Protein AF-A0A3D3YSI8-F1 (afdb_monomer)

Foldseek 3Di:
DQQADWDCDPNDIDTSVVVCVVVVHHGDDDDPCPVVVVPVDCVVVVVVVVVVVVVVVVVVVVD

Radius of gyration: 17.26 Å; Cα contacts (8 Å, |Δi|>4): 42; chains: 1; bounding box: 36×16×48 Å

Structure (mmCIF, N/CA/C/O backbone):
data_AF-A0A3D3YSI8-F1
#
_entry.id   AF-A0A3D3YSI8-F1
#
loop_
_atom_site.group_PDB
_atom_site.id
_atom_site.type_symbol
_atom_site.label_atom_id
_atom_site.label_alt_id
_atom_site.label_comp_id
_atom_site.label_asym_id
_atom_site.label_entity_id
_atom_site.label_seq_id
_atom_site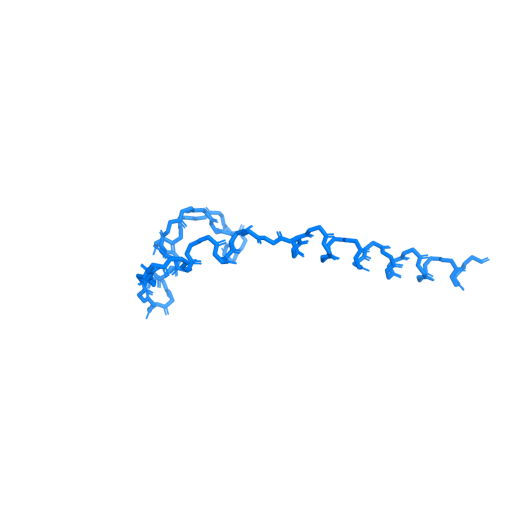.pdbx_PDB_ins_code
_atom_site.Cartn_x
_atom_site.Cartn_y
_atom_site.Cartn_z
_atom_site.occupancy
_atom_site.B_iso_or_equiv
_atom_site.auth_seq_id
_atom_site.auth_comp_id
_atom_site.auth_asym_id
_atom_site.auth_atom_id
_atom_site.pdbx_PDB_model_num
ATOM 1 N N . LEU A 1 1 ? -8.154 -0.811 5.719 1.00 95.88 1 LEU A N 1
ATOM 2 C CA . LEU A 1 1 ? -7.310 -0.698 6.929 1.00 95.88 1 LEU A CA 1
ATOM 3 C C . LEU A 1 1 ? -8.140 -0.104 8.050 1.00 95.88 1 LEU A C 1
ATOM 5 O O . LEU A 1 1 ? -8.849 -0.861 8.685 1.00 95.88 1 LEU A O 1
ATOM 9 N N . ILE A 1 2 ? -8.152 1.218 8.213 1.00 97.88 2 ILE A N 1
ATOM 10 C CA . ILE A 1 2 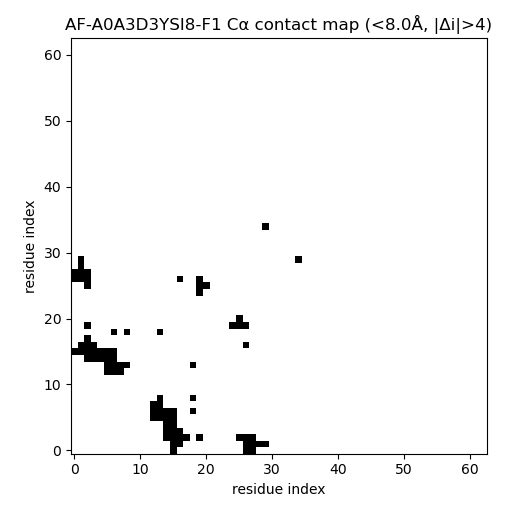? -8.792 1.894 9.354 1.00 97.88 2 ILE A CA 1
ATOM 11 C C . ILE A 1 2 ? -10.146 2.541 9.013 1.00 97.88 2 ILE A C 1
ATOM 13 O O . ILE A 1 2 ? -10.658 3.351 9.767 1.00 97.88 2 ILE A O 1
ATOM 17 N N . GLY A 1 3 ? -10.724 2.231 7.847 1.00 97.44 3 GLY A N 1
ATOM 18 C CA . GLY A 1 3 ? -12.007 2.801 7.401 1.00 97.44 3 GLY A CA 1
ATOM 19 C C . GLY A 1 3 ? -11.942 4.227 6.843 1.00 97.44 3 GLY A C 1
ATOM 20 O O . GLY A 1 3 ? -12.949 4.739 6.366 1.00 97.44 3 GLY A O 1
ATOM 21 N N . GLU A 1 4 ? -10.769 4.851 6.820 1.00 97.50 4 GLU A N 1
ATOM 22 C CA . GLU A 1 4 ? -10.578 6.197 6.271 1.00 97.50 4 GLU A CA 1
ATOM 23 C C . GLU A 1 4 ? -10.106 6.196 4.807 1.00 97.50 4 GLU A C 1
ATOM 25 O O . GLU A 1 4 ? -9.729 5.162 4.245 1.00 97.50 4 GLU A O 1
ATOM 30 N N . GLY A 1 5 ? -10.103 7.386 4.200 1.00 97.25 5 GLY A N 1
ATOM 31 C CA . GLY A 1 5 ? -9.598 7.624 2.851 1.00 97.25 5 GLY A CA 1
ATOM 32 C C . GLY A 1 5 ? -10.498 7.082 1.741 1.00 97.25 5 GLY A C 1
ATOM 33 O O . GLY A 1 5 ? -11.684 6.801 1.935 1.00 97.25 5 GLY A O 1
ATOM 34 N N . GLU A 1 6 ? -9.912 6.956 0.552 1.00 97.88 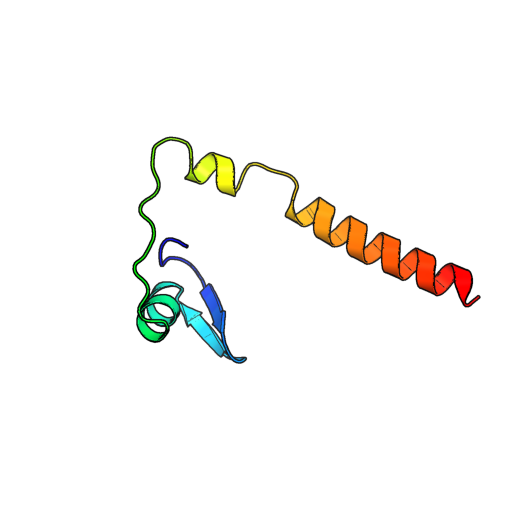6 GLU A N 1
ATOM 35 C CA . GLU A 1 6 ? -10.595 6.503 -0.657 1.00 97.88 6 GLU A CA 1
ATOM 36 C C . GLU A 1 6 ? -9.975 5.216 -1.192 1.00 97.88 6 GLU A C 1
ATOM 38 O O . GLU A 1 6 ? -8.763 5.004 -1.131 1.00 97.88 6 GLU A O 1
ATOM 43 N N . VAL A 1 7 ? -10.822 4.360 -1.750 1.00 97.81 7 VAL A N 1
ATOM 44 C CA . VAL A 1 7 ? -10.462 3.049 -2.278 1.00 97.81 7 VAL A CA 1
ATOM 45 C C . VAL A 1 7 ? -11.040 2.919 -3.681 1.00 97.81 7 VAL A C 1
ATOM 47 O O . VAL A 1 7 ? -12.204 3.243 -3.913 1.00 97.81 7 VAL A O 1
ATOM 50 N N . SER A 1 8 ? -10.233 2.425 -4.622 1.00 97.81 8 SER A N 1
ATOM 51 C CA . SER A 1 8 ? -10.752 1.923 -5.894 1.00 97.81 8 SER A CA 1
ATOM 52 C C . SER A 1 8 ? -11.182 0.471 -5.699 1.0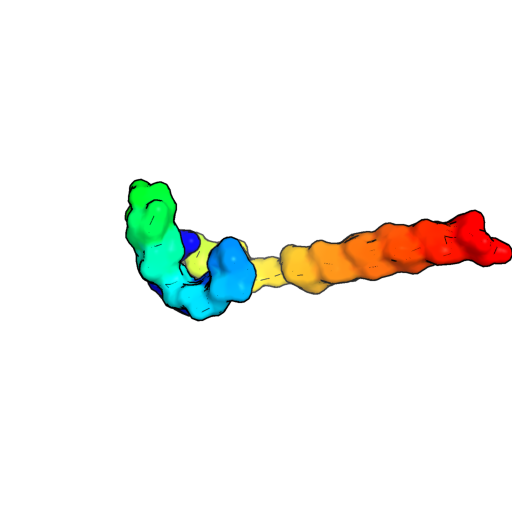0 97.81 8 SER A C 1
ATOM 54 O O . SER A 1 8 ? -10.341 -0.400 -5.475 1.00 97.81 8 SER A O 1
ATOM 56 N N . TYR A 1 9 ? -12.486 0.212 -5.732 1.00 97.38 9 TYR A N 1
ATOM 57 C CA . TYR A 1 9 ? -13.070 -1.110 -5.541 1.00 97.38 9 TYR A CA 1
ATOM 58 C C . TYR A 1 9 ? -14.018 -1.419 -6.700 1.00 97.38 9 TYR A C 1
ATOM 60 O O . TYR A 1 9 ? -14.923 -0.645 -6.989 1.00 97.38 9 TYR A O 1
ATOM 68 N N . GLN A 1 10 ? -13.777 -2.535 -7.397 1.00 95.25 10 GLN A N 1
ATOM 69 C CA . GLN A 1 10 ? -14.562 -2.966 -8.568 1.00 95.25 10 GLN A CA 1
ATOM 70 C C . GLN A 1 10 ? -14.724 -1.883 -9.658 1.00 95.25 10 GLN A C 1
ATOM 72 O O . GLN A 1 10 ? -15.756 -1.788 -10.311 1.00 95.25 10 GLN A O 1
ATOM 77 N N . GLY A 1 11 ? -13.689 -1.064 -9.868 1.00 96.75 11 GLY A N 1
ATOM 78 C CA . GLY A 1 11 ? -13.696 0.003 -10.876 1.00 96.75 11 GLY A CA 1
ATOM 79 C C . GLY A 1 11 ? -14.354 1.314 -10.428 1.00 96.75 11 GLY A C 1
ATOM 80 O O . GLY A 1 11 ? -14.285 2.292 -11.166 1.00 96.75 11 GLY A O 1
ATOM 81 N N . GLU A 1 12 ? -14.922 1.377 -9.222 1.00 97.12 12 GLU A N 1
ATOM 82 C CA . GLU A 1 12 ? -15.499 2.591 -8.633 1.00 97.12 12 GLU A CA 1
ATOM 83 C C . GLU A 1 12 ? -14.577 3.163 -7.544 1.00 97.12 12 GLU A C 1
ATOM 85 O O . GLU A 1 12 ? -13.888 2.418 -6.843 1.00 97.12 12 GLU A O 1
ATOM 90 N N . ARG A 1 13 ? -14.545 4.494 -7.391 1.00 97.69 13 ARG A N 1
ATOM 91 C CA . ARG A 1 13 ? -13.867 5.167 -6.273 1.00 97.69 13 ARG A CA 1
ATOM 92 C C . ARG A 1 13 ? -14.876 5.410 -5.154 1.00 97.69 13 ARG A C 1
ATOM 94 O O . ARG A 1 13 ? -15.888 6.064 -5.369 1.00 97.69 13 ARG A O 1
ATOM 101 N N . MET A 1 14 ? -14.588 4.886 -3.971 1.00 97.62 14 MET A N 1
ATOM 102 C CA . MET A 1 14 ? -15.487 4.885 -2.817 1.00 97.62 14 MET A CA 1
ATOM 103 C C . MET A 1 14 ? -14.731 5.220 -1.530 1.00 97.62 14 MET A C 1
ATOM 105 O O . MET A 1 14 ? -13.501 5.183 -1.505 1.00 97.62 14 MET A O 1
ATOM 109 N N . THR A 1 15 ? -15.444 5.502 -0.438 1.00 98.31 15 THR A N 1
ATOM 110 C CA . THR A 1 15 ? -14.806 5.665 0.878 1.00 98.31 15 THR A CA 1
ATOM 111 C C . THR A 1 15 ? -14.323 4.321 1.426 1.00 98.31 15 THR A C 1
ATOM 113 O O . THR A 1 15 ? -14.940 3.278 1.189 1.00 98.31 15 THR A O 1
ATOM 116 N N . GLY A 1 16 ? -13.234 4.341 2.199 1.00 98.00 16 GLY A N 1
ATOM 117 C CA . GLY A 1 16 ? -12.711 3.148 2.868 1.00 98.00 16 GLY A CA 1
ATOM 118 C C . GLY A 1 16 ? -13.760 2.452 3.740 1.00 98.00 16 GLY A C 1
ATOM 119 O O . GLY A 1 16 ? -13.904 1.235 3.660 1.00 98.00 16 GLY A O 1
ATOM 120 N N . ALA A 1 17 ? -14.539 3.221 4.507 1.00 98.12 17 ALA A N 1
ATOM 121 C CA . ALA A 1 17 ? -15.621 2.710 5.345 1.00 98.12 17 ALA A CA 1
ATOM 122 C C . ALA A 1 17 ? -16.696 1.967 4.537 1.00 98.12 17 ALA A C 1
ATOM 124 O O . ALA A 1 17 ? -17.068 0.858 4.907 1.00 98.12 17 ALA A O 1
ATOM 125 N N . ALA A 1 18 ? -17.147 2.527 3.407 1.00 97.94 18 ALA A N 1
ATOM 126 C CA . ALA A 1 18 ? -18.162 1.885 2.570 1.00 97.94 18 ALA A CA 1
ATOM 127 C C . ALA A 1 18 ? -17.665 0.562 1.968 1.00 97.94 18 ALA A C 1
ATOM 129 O O . ALA A 1 18 ? -18.429 -0.392 1.845 1.00 97.94 18 ALA A O 1
ATOM 130 N N . VAL A 1 19 ? -16.383 0.486 1.595 1.00 98.12 19 VAL A N 1
ATOM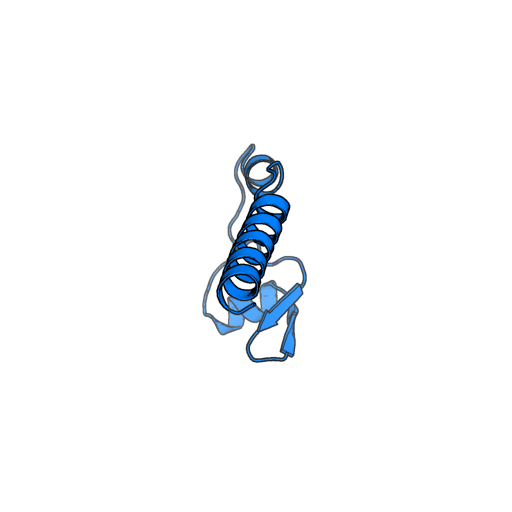 131 C CA . VAL A 1 19 ? -15.795 -0.760 1.082 1.00 98.12 19 VAL A CA 1
ATOM 132 C C . VAL A 1 19 ? -15.653 -1.803 2.189 1.00 98.12 19 VAL A C 1
ATOM 134 O O . VAL A 1 19 ? -15.947 -2.969 1.944 1.00 98.12 19 VAL A O 1
ATOM 137 N N . LEU A 1 20 ? -15.236 -1.412 3.397 1.00 98.25 20 LEU A N 1
ATOM 138 C CA . LEU A 1 20 ? -15.152 -2.337 4.532 1.00 98.25 20 LEU A CA 1
ATOM 139 C C . LEU A 1 20 ? -16.526 -2.912 4.902 1.00 98.25 20 LEU A C 1
ATOM 141 O O . LEU A 1 20 ? -16.644 -4.128 5.025 1.00 98.25 20 LEU A O 1
ATOM 145 N N . ASP A 1 21 ? -17.561 -2.070 4.956 1.00 97.94 21 ASP A N 1
ATOM 146 C CA . ASP A 1 21 ? -18.947 -2.490 5.199 1.00 97.94 21 ASP A CA 1
ATOM 147 C C . ASP A 1 21 ? -19.438 -3.495 4.140 1.00 97.94 21 ASP A C 1
ATOM 149 O O . ASP A 1 21 ? -19.906 -4.583 4.473 1.00 97.94 21 ASP A O 1
ATOM 153 N N . ARG A 1 22 ? -19.207 -3.213 2.846 1.00 97.25 22 ARG A N 1
ATOM 154 C CA . ARG A 1 22 ? -19.529 -4.142 1.741 1.00 97.25 22 ARG A CA 1
ATOM 155 C C . ARG A 1 22 ? -18.815 -5.491 1.845 1.00 97.25 22 ARG A C 1
ATOM 157 O O . ARG A 1 22 ? -19.335 -6.490 1.352 1.00 97.25 22 ARG A O 1
ATOM 164 N N . LEU A 1 23 ? -17.617 -5.516 2.424 1.00 97.25 23 LEU A N 1
ATOM 165 C CA . LEU A 1 23 ? -16.832 -6.734 2.624 1.00 97.25 23 LEU A CA 1
ATOM 166 C C . LEU A 1 23 ? -17.169 -7.452 3.942 1.00 97.25 23 LEU A C 1
ATOM 168 O O . LEU A 1 23 ? -16.623 -8.527 4.182 1.00 97.25 23 LEU A O 1
ATOM 172 N N . GLY A 1 24 ? -18.041 -6.886 4.785 1.00 98.06 24 GLY A N 1
ATOM 173 C CA . GLY A 1 24 ? -18.336 -7.415 6.118 1.00 98.06 24 GLY A CA 1
ATOM 174 C C . GLY A 1 24 ? -17.128 -7.364 7.058 1.00 98.06 24 GLY A C 1
ATOM 175 O O . GLY A 1 24 ? -16.955 -8.258 7.883 1.00 98.06 24 GLY A O 1
ATOM 176 N N . LEU A 1 25 ? -16.258 -6.364 6.890 1.00 98.19 25 LEU A N 1
ATOM 177 C CA . LEU A 1 25 ? -15.036 -6.184 7.671 1.00 98.19 25 LEU A CA 1
ATOM 178 C C . LEU A 1 25 ? -15.145 -4.957 8.575 1.00 98.19 25 LEU A C 1
ATOM 180 O O . LEU A 1 25 ? -15.634 -3.908 8.162 1.00 98.19 25 LEU A O 1
ATOM 184 N N . GLU A 1 26 ? -14.598 -5.063 9.781 1.00 98.12 26 GLU A N 1
ATOM 185 C CA . GLU A 1 26 ? -14.476 -3.925 10.690 1.00 98.12 26 GLU A CA 1
ATOM 186 C C . GLU A 1 26 ? -13.176 -3.137 10.431 1.00 98.12 26 GLU A C 1
ATOM 188 O O . GLU A 1 26 ? -12.147 -3.721 10.064 1.00 98.12 26 GLU A O 1
ATOM 193 N N . PRO A 1 27 ? -13.185 -1.803 10.610 1.00 98.06 27 PRO A N 1
ATOM 194 C CA . PRO A 1 27 ? -11.969 -1.000 10.623 1.00 98.06 27 PRO A CA 1
ATOM 195 C C . PRO A 1 27 ? -10.986 -1.450 11.708 1.00 98.06 27 PRO A C 1
ATOM 197 O O . PRO A 1 27 ? -11.369 -1.695 12.848 1.00 98.06 27 PRO A O 1
ATOM 200 N N . LEU A 1 28 ? -9.697 -1.494 11.373 1.00 97.94 28 LEU A N 1
ATOM 201 C CA . LEU A 1 28 ? -8.643 -1.710 12.360 1.00 97.94 28 LEU A CA 1
ATOM 202 C C . LEU A 1 28 ? -8.487 -0.472 13.247 1.00 97.94 28 LEU A C 1
ATOM 204 O O . LEU A 1 28 ? -8.380 0.645 12.738 1.00 97.94 28 LEU A O 1
ATOM 208 N N . GLN A 1 29 ? -8.386 -0.692 14.555 1.00 98.06 29 GLN A N 1
ATOM 209 C CA . GLN A 1 29 ? -7.934 0.321 15.500 1.00 98.06 29 GLN A CA 1
ATOM 210 C C . GLN A 1 29 ? -6.412 0.224 15.619 1.00 98.06 29 GLN A C 1
ATOM 212 O O . GLN A 1 29 ? -5.889 -0.836 15.946 1.00 98.06 29 GLN A O 1
ATOM 217 N N . LEU A 1 30 ? -5.703 1.312 15.320 1.00 98.25 30 LEU A N 1
ATOM 218 C CA . LEU A 1 30 ? -4.244 1.330 15.413 1.00 98.25 30 LEU A CA 1
ATOM 219 C C . LEU A 1 30 ? -3.791 1.533 16.857 1.00 98.25 30 LEU A C 1
ATOM 221 O O . LEU A 1 30 ? -4.243 2.462 17.531 1.00 98.25 30 LEU A O 1
ATOM 225 N N . GLU A 1 31 ? -2.831 0.723 17.279 1.00 98.25 31 GLU A N 1
ATOM 226 C CA . GLU A 1 31 ? -2.129 0.851 18.551 1.00 98.25 31 GLU A CA 1
ATOM 227 C C . GLU A 1 31 ? -0.958 1.852 18.451 1.00 98.25 31 GLU A C 1
ATOM 229 O O . GLU A 1 31 ? -0.567 2.295 17.355 1.00 98.25 31 GLU A O 1
ATOM 234 N N . PRO A 1 32 ? -0.350 2.252 19.587 1.00 98.38 32 PRO A N 1
ATOM 235 C CA . PRO A 1 32 ? 0.786 3.161 19.578 1.00 98.38 32 PRO A CA 1
ATOM 236 C C . PRO A 1 32 ? 1.897 2.719 18.614 1.00 98.38 32 PRO A C 1
ATOM 238 O O . PRO A 1 32 ? 2.396 1.599 18.675 1.00 98.38 32 PRO A O 1
ATOM 241 N N . LYS A 1 33 ? 2.338 3.661 17.769 1.00 97.69 33 LYS A N 1
ATOM 242 C CA . LYS A 1 33 ? 3.356 3.518 16.704 1.00 97.69 33 LYS A CA 1
ATOM 243 C C . LYS A 1 33 ? 2.937 2.749 15.449 1.00 97.69 33 LYS A C 1
ATOM 245 O O . LYS A 1 33 ? 3.666 2.856 14.465 1.00 97.69 33 LYS A O 1
ATOM 250 N N . GLU A 1 34 ? 1.794 2.071 15.407 1.00 98.25 34 GLU A N 1
ATOM 251 C CA . GLU A 1 34 ? 1.399 1.315 14.209 1.00 98.25 34 GLU A CA 1
ATOM 252 C C . GLU A 1 34 ? 1.133 2.228 13.009 1.00 98.25 34 GLU A C 1
ATOM 254 O O . GLU A 1 34 ? 1.616 1.961 11.913 1.00 98.25 34 GLU A O 1
ATOM 259 N N . GLY A 1 35 ? 0.476 3.374 13.219 1.00 97.56 35 GLY A N 1
ATOM 260 C CA . GLY A 1 35 ? 0.265 4.361 12.152 1.00 97.56 35 GLY A CA 1
ATOM 261 C C . GLY A 1 35 ? 1.571 4.881 11.550 1.00 97.56 35 GLY A C 1
ATOM 262 O O . GLY A 1 35 ? 1.705 4.965 10.331 1.00 97.56 35 GLY A O 1
ATOM 263 N N . LEU A 1 36 ? 2.570 5.159 12.395 1.00 98.25 36 LEU A N 1
ATOM 264 C CA . LEU A 1 36 ? 3.893 5.573 11.930 1.00 98.25 36 LEU A CA 1
ATOM 265 C C . LEU A 1 36 ? 4.602 4.427 11.198 1.00 98.25 36 LEU A C 1
ATOM 267 O O . LEU A 1 36 ? 5.186 4.660 10.147 1.00 98.25 36 LEU A O 1
ATOM 271 N N . ALA A 1 37 ? 4.531 3.201 11.719 1.00 97.81 37 ALA A N 1
ATOM 272 C CA . ALA A 1 37 ? 5.126 2.028 11.084 1.00 97.81 37 ALA A CA 1
ATOM 273 C C . ALA A 1 37 ? 4.533 1.749 9.692 1.00 97.81 37 ALA A C 1
ATOM 275 O O . ALA A 1 37 ? 5.271 1.383 8.780 1.00 97.81 37 ALA A O 1
ATOM 276 N N . LEU A 1 38 ? 3.227 1.976 9.506 1.00 97.31 38 LEU A N 1
ATOM 277 C CA . LEU A 1 38 ? 2.544 1.788 8.224 1.00 97.31 38 LEU A CA 1
ATOM 278 C C . LEU A 1 38 ? 3.058 2.736 7.131 1.00 97.31 38 LEU A C 1
ATOM 280 O O . LEU A 1 38 ? 3.182 2.325 5.977 1.00 97.31 38 LEU A O 1
ATOM 284 N N . VAL A 1 39 ? 3.353 3.994 7.471 1.00 96.88 39 VAL A N 1
ATOM 285 C CA . VAL A 1 39 ? 3.654 5.038 6.472 1.00 96.88 39 VAL A CA 1
ATOM 286 C C . VAL A 1 39 ? 5.134 5.402 6.375 1.00 96.88 39 VAL A C 1
ATOM 288 O O . VAL A 1 39 ? 5.578 5.876 5.331 1.00 96.88 39 VAL A O 1
ATOM 291 N N . ASN A 1 40 ? 5.920 5.182 7.429 1.00 97.50 40 ASN A N 1
ATOM 292 C CA . ASN A 1 40 ? 7.304 5.648 7.522 1.00 97.50 40 ASN A CA 1
ATOM 293 C C . ASN A 1 40 ? 8.300 4.656 6.900 1.00 97.50 40 ASN A C 1
ATOM 295 O O . ASN A 1 40 ? 9.187 4.125 7.568 1.00 97.50 40 ASN A O 1
ATOM 299 N N . GLY A 1 41 ? 8.138 4.393 5.605 1.00 97.44 41 GLY A N 1
ATOM 300 C CA . GLY A 1 41 ? 9.028 3.538 4.828 1.00 97.44 41 GLY A CA 1
ATOM 301 C C . GLY A 1 41 ? 9.055 3.924 3.351 1.00 97.44 41 GLY A C 1
ATOM 302 O O . GLY A 1 41 ? 8.212 4.670 2.864 1.00 97.44 41 GLY A O 1
ATOM 303 N N . THR A 1 42 ? 10.013 3.381 2.602 1.00 98.12 42 THR A N 1
ATOM 304 C CA . THR A 1 42 ? 10.191 3.656 1.161 1.00 98.12 42 THR A CA 1
ATOM 305 C C . THR A 1 42 ? 9.507 2.626 0.259 1.00 98.12 42 THR A C 1
ATOM 307 O O . THR A 1 42 ? 9.759 2.581 -0.942 1.00 98.12 42 THR A O 1
ATOM 310 N N . GLN A 1 43 ? 8.616 1.807 0.821 1.00 98.19 43 GLN A N 1
ATOM 311 C CA . GLN A 1 43 ? 7.932 0.694 0.153 1.00 98.19 43 GLN A CA 1
ATOM 312 C C . GLN A 1 43 ? 7.278 1.065 -1.191 1.00 98.19 43 GLN A C 1
ATOM 314 O O . GLN A 1 43 ? 7.426 0.322 -2.158 1.00 98.19 43 GLN A O 1
ATOM 319 N N . ALA A 1 44 ? 6.630 2.234 -1.295 1.00 97.75 44 ALA A N 1
ATOM 320 C CA . ALA A 1 44 ? 6.019 2.692 -2.545 1.00 97.75 44 ALA A CA 1
ATOM 321 C C . ALA A 1 44 ? 7.070 3.011 -3.624 1.00 97.75 44 ALA A C 1
ATOM 323 O O . ALA A 1 44 ? 6.956 2.546 -4.758 1.00 97.75 44 ALA A O 1
ATOM 324 N N . LEU A 1 45 ? 8.125 3.750 -3.260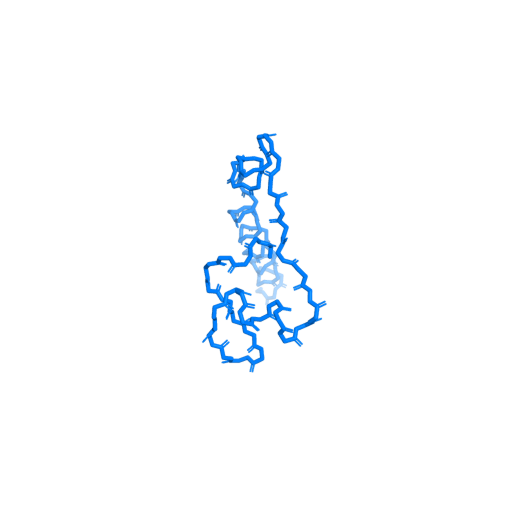 1.00 98.44 45 LEU A N 1
ATOM 325 C CA . LEU A 1 45 ? 9.248 4.044 -4.154 1.00 98.44 45 LEU A CA 1
ATOM 326 C C . LEU A 1 45 ? 9.941 2.753 -4.604 1.00 98.44 45 LEU A C 1
ATOM 328 O O . LEU A 1 45 ? 10.211 2.586 -5.791 1.00 98.44 45 LEU A O 1
ATOM 332 N N . LEU A 1 46 ? 10.198 1.835 -3.669 1.00 98.56 46 LEU A N 1
ATOM 333 C CA . LEU A 1 46 ? 10.819 0.546 -3.953 1.00 98.56 46 LEU A CA 1
ATOM 334 C C . LEU A 1 46 ? 9.973 -0.271 -4.934 1.00 98.56 46 LEU A C 1
ATOM 336 O O . LEU A 1 46 ? 10.506 -0.758 -5.927 1.00 98.56 46 LEU A O 1
ATOM 340 N N . ALA A 1 47 ? 8.663 -0.384 -4.701 1.00 98.62 47 ALA A N 1
ATOM 341 C CA . ALA A 1 47 ? 7.759 -1.117 -5.583 1.00 98.62 47 ALA A CA 1
ATOM 342 C C . ALA A 1 47 ? 7.758 -0.539 -7.007 1.00 98.62 47 ALA A C 1
ATOM 344 O O . ALA A 1 47 ? 7.935 -1.280 -7.974 1.00 98.62 47 ALA A O 1
ATOM 345 N N . VAL A 1 48 ? 7.629 0.787 -7.143 1.00 98.75 48 VAL A N 1
ATOM 346 C CA . VAL A 1 48 ? 7.687 1.462 -8.450 1.00 98.75 48 VAL A CA 1
ATOM 347 C C . VAL A 1 48 ? 9.044 1.244 -9.122 1.00 98.75 48 VAL A C 1
ATOM 349 O O . VAL A 1 48 ? 9.089 0.896 -10.301 1.00 98.75 48 VAL A O 1
ATOM 352 N N . GLY A 1 49 ? 10.144 1.395 -8.381 1.00 98.75 49 GLY A N 1
ATOM 353 C CA . GLY A 1 49 ? 11.500 1.200 -8.891 1.00 98.75 49 GLY A CA 1
ATOM 354 C C . GLY A 1 49 ? 11.754 -0.225 -9.380 1.00 98.75 49 GLY A C 1
ATOM 355 O O . GLY A 1 49 ? 12.310 -0.409 -10.461 1.00 98.75 49 GLY A O 1
ATOM 356 N N . LEU A 1 50 ? 11.295 -1.235 -8.637 1.00 98.75 50 LEU A N 1
ATOM 357 C CA . LEU A 1 50 ? 11.418 -2.639 -9.034 1.00 98.75 50 LEU A CA 1
ATOM 358 C C . LEU A 1 50 ? 10.595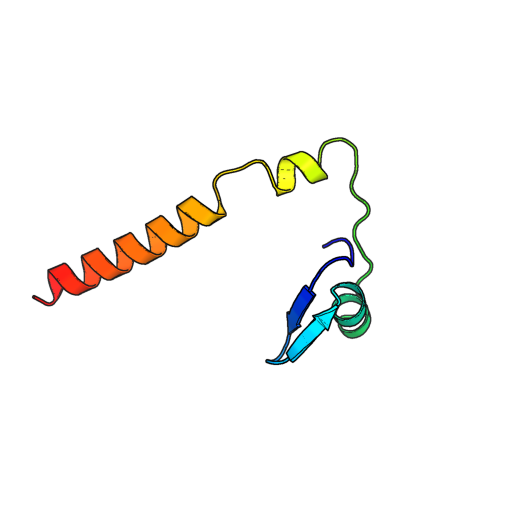 -2.950 -10.287 1.00 98.75 50 LEU A C 1
ATOM 360 O O . LEU A 1 50 ? 11.121 -3.563 -11.213 1.00 98.75 50 LEU A O 1
ATOM 364 N N . LEU A 1 51 ? 9.344 -2.483 -10.361 1.00 98.75 51 LEU A N 1
ATOM 365 C CA . LEU A 1 51 ? 8.507 -2.653 -11.555 1.00 98.75 51 LEU A CA 1
ATOM 366 C C . LEU A 1 51 ? 9.127 -1.977 -12.785 1.00 98.75 51 LEU A C 1
ATOM 368 O O . LEU A 1 51 ? 9.134 -2.550 -13.873 1.00 98.75 51 LEU A O 1
ATOM 372 N N . ALA A 1 52 ? 9.665 -0.766 -12.624 1.00 98.69 52 ALA A N 1
ATOM 373 C CA . ALA A 1 52 ? 10.341 -0.051 -13.700 1.00 98.69 52 ALA A CA 1
ATOM 374 C C . ALA A 1 52 ? 11.628 -0.765 -14.142 1.00 98.69 52 ALA A C 1
ATOM 376 O O . ALA A 1 52 ? 11.859 -0.925 -15.339 1.00 98.69 52 ALA A O 1
ATOM 377 N N . SER A 1 53 ? 12.438 -1.234 -13.189 1.00 98.69 53 SER A N 1
ATOM 378 C CA . SER A 1 53 ? 13.677 -1.968 -13.461 1.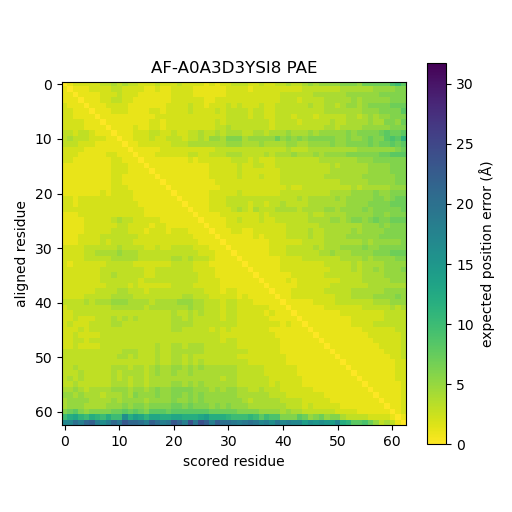00 98.69 53 SER A CA 1
ATOM 379 C C . SER A 1 53 ? 13.413 -3.287 -14.191 1.00 98.69 53 SER A C 1
ATOM 381 O O . SER A 1 53 ? 14.102 -3.605 -15.160 1.00 98.69 53 SER A O 1
ATOM 383 N N . GLU A 1 54 ? 12.376 -4.024 -13.787 1.00 98.69 54 GLU A N 1
ATOM 384 C CA . GLU A 1 54 ? 11.959 -5.263 -14.446 1.00 98.69 54 GLU A CA 1
ATOM 385 C C . GLU A 1 54 ? 11.572 -5.001 -15.908 1.00 98.69 54 GLU A C 1
ATOM 387 O O . GLU A 1 54 ? 12.139 -5.621 -16.811 1.00 98.69 54 GLU A O 1
ATOM 392 N N . ARG A 1 55 ? 10.711 -4.003 -16.147 1.00 98.56 55 ARG A N 1
ATOM 393 C CA . ARG A 1 55 ? 10.290 -3.604 -17.498 1.00 98.56 55 ARG A CA 1
ATOM 394 C C . ARG A 1 55 ? 11.465 -3.152 -18.359 1.00 98.56 55 ARG A C 1
ATOM 396 O O . ARG A 1 55 ? 11.568 -3.563 -19.511 1.00 98.56 55 ARG A O 1
ATOM 403 N N . ALA A 1 56 ? 12.367 -2.339 -17.811 1.00 98.62 56 ALA A N 1
ATOM 404 C CA . ALA A 1 56 ? 13.558 -1.884 -18.522 1.00 98.62 56 ALA A CA 1
ATOM 405 C C . ALA A 1 56 ? 14.451 -3.064 -18.927 1.00 98.62 56 ALA A C 1
ATOM 407 O O . ALA A 1 56 ? 14.911 -3.138 -20.064 1.00 98.62 56 ALA A O 1
ATOM 40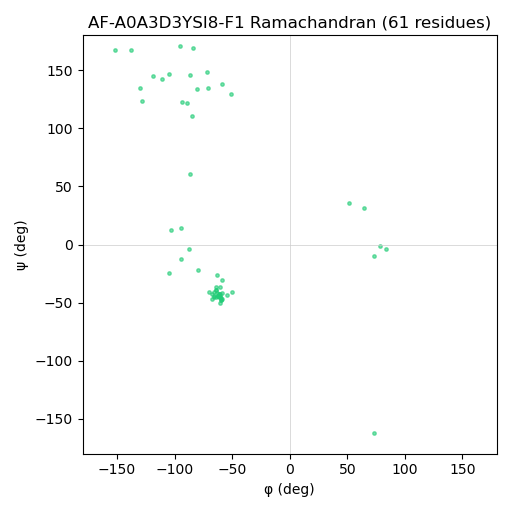8 N N . ARG A 1 57 ? 14.639 -4.033 -18.026 1.00 98.56 57 ARG A N 1
ATOM 409 C CA . ARG A 1 57 ? 15.382 -5.263 -18.309 1.00 98.56 57 ARG A CA 1
ATOM 410 C C . ARG A 1 57 ? 14.698 -6.110 -19.386 1.00 98.56 57 ARG A C 1
ATOM 412 O O . ARG A 1 57 ? 15.394 -6.690 -20.213 1.00 98.56 57 ARG A O 1
ATOM 419 N N . ALA A 1 58 ? 13.368 -6.205 -19.380 1.00 98.38 58 ALA A N 1
ATOM 420 C CA . ALA A 1 58 ? 12.620 -6.918 -20.414 1.00 98.38 58 ALA A CA 1
ATOM 421 C C . ALA A 1 58 ? 12.788 -6.256 -21.792 1.00 98.38 58 ALA A C 1
ATOM 423 O O . ALA A 1 58 ? 13.094 -6.945 -22.761 1.00 98.38 58 ALA A O 1
ATOM 424 N N . LEU A 1 59 ? 12.681 -4.924 -21.862 1.00 98.50 59 LEU A N 1
ATOM 425 C CA . LEU A 1 59 ? 12.902 -4.155 -23.092 1.00 98.50 59 LEU A CA 1
ATOM 426 C C . LEU A 1 59 ? 14.338 -4.297 -23.610 1.00 98.50 59 LEU A C 1
ATOM 428 O O . LEU A 1 59 ? 14.532 -4.549 -24.792 1.00 98.50 59 LEU A O 1
ATOM 432 N N . ALA A 1 60 ? 15.336 -4.208 -22.728 1.00 98.31 60 ALA A N 1
ATOM 433 C CA . ALA A 1 60 ? 16.744 -4.340 -23.103 1.00 98.31 60 ALA A CA 1
ATOM 434 C C . ALA A 1 60 ? 17.105 -5.728 -23.662 1.00 98.31 60 ALA A C 1
ATOM 436 O O . ALA A 1 60 ? 18.055 -5.841 -24.422 1.00 98.31 60 ALA A O 1
ATOM 437 N N . LYS A 1 61 ? 16.369 -6.784 -23.287 1.00 97.25 61 LYS A N 1
ATOM 438 C CA . LYS A 1 61 ? 16.546 -8.136 -23.847 1.00 97.25 61 LYS A CA 1
ATOM 439 C C . LYS A 1 61 ? 15.884 -8.326 -25.212 1.00 97.25 61 LYS A C 1
ATOM 441 O O . LYS A 1 61 ? 16.209 -9.290 -25.895 1.00 97.25 61 LYS A O 1
ATOM 446 N N . ALA A 1 62 ? 14.896 -7.496 -25.536 1.00 94.62 62 ALA A N 1
ATOM 447 C CA . ALA A 1 62 ? 14.133 -7.579 -26.778 1.00 94.62 62 ALA A CA 1
ATOM 448 C C . ALA A 1 62 ? 14.690 -6.668 -27.888 1.00 94.62 62 ALA A C 1
ATOM 450 O O . ALA A 1 62 ? 14.256 -6.797 -29.031 1.00 94.62 62 ALA A O 1
ATOM 451 N N . ALA A 1 63 ? 15.598 -5.751 -27.539 1.00 77.75 63 ALA A N 1
ATOM 452 C CA . ALA A 1 63 ? 16.370 -4.918 -28.461 1.00 77.75 63 ALA A CA 1
ATOM 453 C C . ALA A 1 63 ? 17.608 -5.667 -28.975 1.00 77.75 63 ALA A C 1
ATOM 455 O O . ALA A 1 63 ? 17.966 -5.437 -30.150 1.00 77.75 63 ALA A O 1
#

Nearest PDB structures (foldseek):
  3unv-assembly1_A  TM=9.439E-01  e=1.302E-02  Pantoea agglomerans
  2ohy-assembly1_B  TM=9.137E-01  e=5.589E-02  Streptomyces globisporus
  3kdz-assembly1_A  TM=9.107E-01  e=6.421E-02  Streptomyces globisporus
  3kdy-assembly1_A  TM=9.056E-01  e=9.735E-02  Streptomyces globisporus
  9eq5-assembly1_A  TM=8.821E-01  e=7.376E-02  Rubinisphaera brasiliensis

pLDDT: mean 97.55, std 2.63, range [77.75, 98.75]

Mean predicted aligned error: 3.08 Å

Secondary structure (DSSP, 8-state):
--S-SEEEETTEEEEHHHHHHHTT-PPPPPPTTHHHHHHSSSHHHHHHHHHHHHHHHHHHHH-

Sequence (63 aa):
LIGEGEVSYQGERMTGAAVLDRLGLEPLQLEPKEGLALVNGTQALLAVGLLASERARALAKAA

Solvent-accessible surface area (backbone atoms only — not comparable to full-atom values): 3885 Å² total; per-residue (Å²): 110,62,34,64,66,76,37,81,54,98,90,41,82,42,46,25,41,62,53,30,56,76,68,76,44,78,58,52,82,76,57,94,62,46,67,53,66,74,63,74,65,62,62,69,62,50,52,52,50,51,56,50,51,52,52,51,53,54,51,64,73,75,109